Protein AF-A0A4R1PQ19-F1 (afdb_monomer)

Solvent-accessible surface area (backbone atoms only — not comparable to full-atom values): 2812 Å² total; per-residue (Å²): 132,55,74,67,58,50,52,53,51,53,51,53,53,59,71,67,50,57,80,64,49,53,77,78,36,42,72,59,52,49,52,51,52,52,53,52,51,49,53,54,50,51,56,62,74,76,106

Foldseek 3Di:
DDPVVVVVVVVVVVVPDDPVCCVVPVVVVVVVVVVNVVVVVVVVVVD

Radius of gyration: 12.2 Å;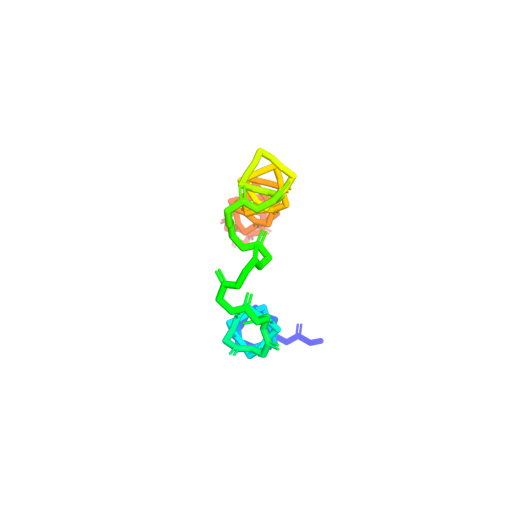 Cα 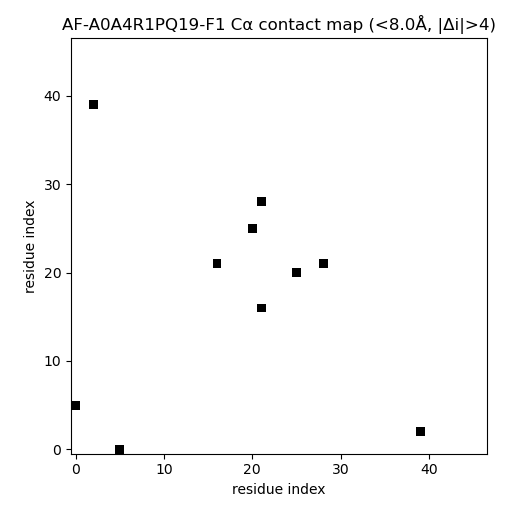contacts (8 Å, |Δi|>4): 5; chains: 1; bounding box: 23×17×34 Å

Sequence (47 aa):
MKAEDWLATVNAVLEALPDSFEKEHANRLQTILDMLGLILLIQRMTR

Organism: NCBI:txid244830

Secondary structure (DSSP, 8-state):
--HHHHHHHHHHHHHTS-HHHHHHHHHHHHHHHHHHHHHHHHHHH--

Mean predicted aligned error: 6.41 Å

pLDDT: mean 78.43, std 6.18, range [53.59, 85.44]

Structure (mmCIF, N/CA/C/O backbone):
data_AF-A0A4R1PQ19-F1
#
_entry.id   AF-A0A4R1PQ19-F1
#
loop_
_atom_site.group_PDB
_atom_site.id
_atom_site.type_symbol
_atom_site.label_atom_id
_atom_site.label_alt_id
_atom_site.label_comp_id
_atom_site.label_asym_id
_atom_site.label_entity_id
_atom_site.label_seq_id
_atom_site.pdbx_PDB_ins_code
_atom_site.Cartn_x
_atom_site.Cartn_y
_atom_site.Cartn_z
_atom_site.occupancy
_atom_site.B_iso_or_equiv
_atom_site.auth_seq_id
_atom_site.auth_comp_id
_atom_site.auth_asym_id
_atom_site.auth_atom_id
_atom_site.pdbx_PDB_model_num
ATOM 1 N N . MET A 1 1 ? 8.194 -8.491 -12.038 1.00 59.12 1 MET A N 1
ATOM 2 C CA . MET A 1 1 ? 6.866 -8.033 -11.586 1.00 59.12 1 MET A CA 1
ATOM 3 C C . MET A 1 1 ? 6.559 -6.739 -12.315 1.00 59.12 1 MET A C 1
ATOM 5 O O . MET A 1 1 ? 7.456 -5.899 -12.374 1.00 59.12 1 MET A O 1
ATOM 9 N N . LYS A 1 2 ? 5.402 -6.605 -12.971 1.00 74.50 2 LYS A N 1
ATOM 10 C CA . LYS A 1 2 ? 5.059 -5.356 -13.673 1.00 74.50 2 LYS A CA 1
ATOM 11 C C . LYS A 1 2 ? 4.643 -4.295 -12.644 1.00 74.50 2 LYS A C 1
ATOM 13 O O . LYS A 1 2 ? 4.228 -4.642 -11.544 1.00 74.50 2 LYS A O 1
ATOM 18 N N . ALA A 1 3 ? 4.756 -3.010 -12.988 1.00 70.44 3 ALA A N 1
ATOM 19 C CA . ALA A 1 3 ? 4.343 -1.913 -12.099 1.00 70.44 3 ALA A CA 1
ATOM 20 C C . ALA A 1 3 ? 2.861 -2.026 -11.679 1.00 70.44 3 ALA A C 1
ATOM 22 O O . ALA A 1 3 ? 2.500 -1.681 -10.560 1.00 70.44 3 ALA A O 1
ATOM 23 N N . GLU A 1 4 ? 2.030 -2.581 -12.56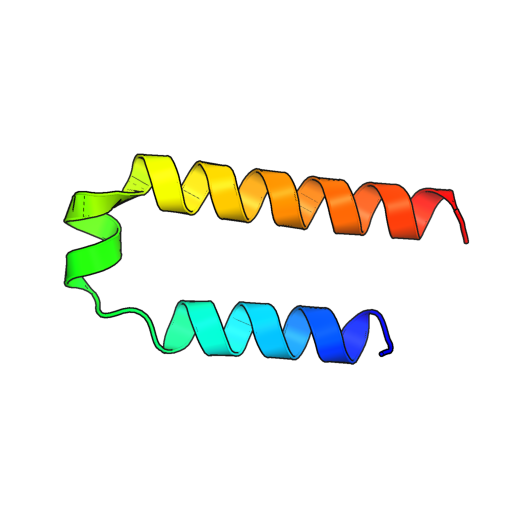1 1.00 75.00 4 GLU A N 1
ATOM 24 C CA . GLU A 1 4 ? 0.613 -2.874 -12.327 1.00 75.00 4 GLU A CA 1
ATOM 25 C C . GLU A 1 4 ? 0.420 -3.943 -11.236 1.00 75.00 4 GLU A C 1
ATOM 27 O O . GLU A 1 4 ? -0.367 -3.745 -10.315 1.00 75.00 4 GLU A O 1
ATOM 32 N N . ASP A 1 5 ? 1.203 -5.028 -11.273 1.00 80.06 5 ASP A N 1
ATOM 33 C CA . ASP A 1 5 ? 1.163 -6.097 -10.262 1.00 80.06 5 ASP A CA 1
ATOM 34 C C . ASP A 1 5 ? 1.628 -5.590 -8.884 1.00 80.06 5 ASP A C 1
ATOM 36 O O . ASP A 1 5 ? 1.111 -5.995 -7.841 1.00 80.06 5 ASP A O 1
ATOM 40 N N . TRP A 1 6 ? 2.609 -4.681 -8.872 1.00 77.44 6 TRP A N 1
ATOM 41 C CA . TRP A 1 6 ? 3.097 -4.037 -7.651 1.00 77.44 6 TRP A CA 1
ATOM 42 C C . TRP A 1 6 ? 2.034 -3.138 -7.016 1.00 77.44 6 TRP A C 1
ATOM 44 O O . TRP A 1 6 ? 1.779 -3.256 -5.820 1.00 77.44 6 TRP A O 1
ATOM 54 N N . LEU A 1 7 ? 1.370 -2.299 -7.815 1.00 76.38 7 LEU A N 1
ATOM 55 C CA . LEU A 1 7 ? 0.265 -1.454 -7.354 1.00 76.38 7 LEU A CA 1
ATOM 56 C C . LEU A 1 7 ? -0.900 -2.278 -6.797 1.00 76.38 7 LEU A C 1
ATOM 58 O O . LEU A 1 7 ? -1.428 -1.950 -5.736 1.00 76.38 7 LEU A O 1
ATOM 62 N N . ALA A 1 8 ? -1.263 -3.371 -7.471 1.00 82.06 8 ALA A N 1
ATOM 63 C CA . ALA A 1 8 ? -2.302 -4.28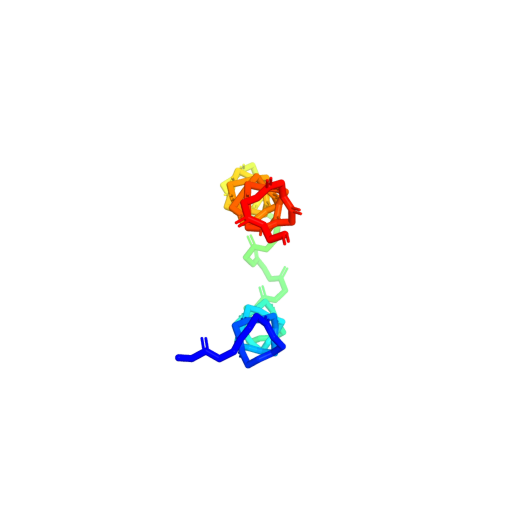0 -6.994 1.00 82.06 8 ALA A CA 1
ATOM 64 C C . ALA A 1 8 ? -1.929 -4.920 -5.646 1.00 82.06 8 ALA A C 1
ATOM 66 O O . ALA A 1 8 ? -2.768 -5.018 -4.754 1.00 82.06 8 ALA A O 1
ATOM 67 N N . THR A 1 9 ? -0.657 -5.292 -5.469 1.00 83.69 9 THR A N 1
ATOM 68 C CA . THR A 1 9 ? -0.152 -5.854 -4.207 1.00 83.69 9 THR A CA 1
ATOM 69 C C . THR A 1 9 ? -0.191 -4.822 -3.079 1.00 83.69 9 THR A C 1
ATOM 71 O O . THR A 1 9 ? -0.624 -5.138 -1.975 1.00 83.69 9 THR A O 1
ATOM 74 N N . VAL A 1 10 ? 0.222 -3.580 -3.348 1.00 81.12 10 VAL A N 1
ATOM 75 C CA . VAL A 1 10 ? 0.174 -2.485 -2.366 1.00 81.12 10 VAL A CA 1
ATOM 76 C C . VAL A 1 10 ? -1.262 -2.204 -1.928 1.00 81.12 10 VAL A C 1
ATOM 78 O O . VAL A 1 10 ? -1.519 -2.149 -0.730 1.00 81.12 10 VAL A O 1
ATOM 81 N N . ASN A 1 11 ? -2.200 -2.086 -2.870 1.00 80.50 11 ASN A N 1
ATOM 82 C CA . ASN A 1 11 ? -3.607 -1.852 -2.539 1.00 80.50 11 ASN A CA 1
ATOM 83 C C . ASN A 1 11 ? -4.201 -3.002 -1.723 1.00 80.50 11 ASN A C 1
ATOM 85 O O . ASN A 1 11 ? -4.854 -2.746 -0.719 1.00 80.50 11 ASN A O 1
ATOM 89 N N . ALA A 1 12 ? -3.912 -4.253 -2.088 1.00 84.38 12 ALA A N 1
ATOM 90 C CA . ALA A 1 12 ? -4.380 -5.412 -1.332 1.00 84.38 12 ALA A CA 1
ATOM 91 C C . ALA A 1 12 ? -3.826 -5.437 0.103 1.00 84.38 12 ALA A C 1
ATOM 93 O O . ALA A 1 12 ? -4.529 -5.826 1.032 1.00 84.38 12 ALA A O 1
ATOM 94 N N . VAL A 1 13 ? -2.575 -5.006 0.303 1.00 82.56 13 VAL A N 1
ATOM 95 C CA . VAL A 1 13 ? -1.988 -4.884 1.644 1.00 82.56 13 VAL A CA 1
ATOM 96 C C . VAL A 1 13 ? -2.675 -3.778 2.439 1.00 82.56 13 VAL A C 1
ATOM 98 O O . VAL A 1 13 ? -2.967 -4.001 3.607 1.00 82.56 13 VAL A O 1
ATOM 101 N N . LEU A 1 14 ? -2.958 -2.625 1.827 1.00 80.12 14 LEU A N 1
ATOM 102 C CA . LEU A 1 14 ? -3.651 -1.514 2.487 1.00 80.12 14 LEU A CA 1
ATOM 103 C C . LEU A 1 14 ? -5.092 -1.880 2.865 1.00 80.12 14 LEU A C 1
ATOM 105 O O . LEU A 1 14 ? -5.504 -1.597 3.983 1.00 80.12 14 LEU A O 1
ATOM 109 N N . GLU A 1 15 ? -5.825 -2.564 1.985 1.00 82.69 15 GLU A N 1
ATOM 110 C CA . GLU A 1 15 ? -7.183 -3.058 2.262 1.00 82.69 15 GLU A CA 1
ATOM 111 C C . GLU A 1 15 ? -7.212 -4.159 3.332 1.00 82.69 15 GLU A C 1
ATOM 113 O O . GLU A 1 15 ? -8.211 -4.326 4.027 1.00 82.69 15 GLU A O 1
ATOM 118 N N . ALA A 1 16 ? -6.122 -4.917 3.478 1.00 85.44 16 ALA A N 1
ATOM 119 C CA . ALA A 1 16 ? -5.993 -5.938 4.512 1.00 85.44 16 ALA A CA 1
ATOM 120 C C . ALA A 1 16 ? -5.613 -5.364 5.889 1.00 85.44 16 ALA A C 1
ATOM 122 O O . ALA A 1 16 ? -5.599 -6.114 6.873 1.00 85.44 16 ALA A O 1
ATOM 123 N N . LEU A 1 17 ? -5.279 -4.071 5.986 1.00 80.12 17 LEU A N 1
ATOM 124 C CA . LEU A 1 17 ? -4.982 -3.447 7.271 1.00 80.12 17 LEU A CA 1
ATOM 125 C C . LEU A 1 17 ? -6.280 -3.235 8.067 1.00 80.12 17 LEU A C 1
ATOM 127 O O . LEU A 1 17 ? -7.272 -2.762 7.521 1.00 80.12 17 LEU A O 1
ATOM 131 N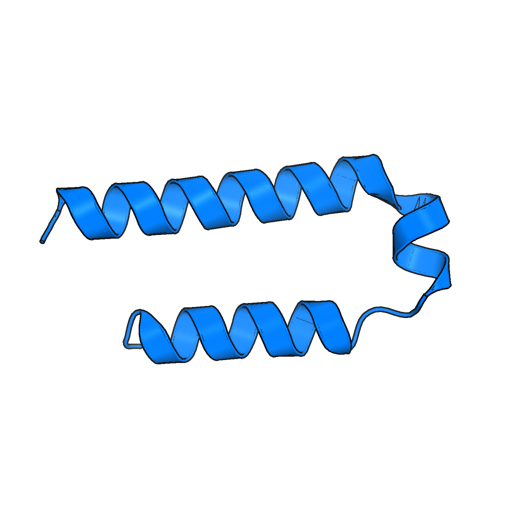 N . PRO A 1 18 ? -6.292 -3.558 9.371 1.00 80.38 18 PRO A N 1
ATOM 132 C CA . PRO A 1 18 ? -7.463 -3.321 10.203 1.00 80.38 18 PRO A CA 1
ATOM 133 C C . PRO A 1 18 ? -7.707 -1.817 10.384 1.00 80.38 18 PRO A C 1
ATOM 135 O O . PRO A 1 18 ? -6.757 -1.056 10.550 1.00 80.38 18 PRO A O 1
ATOM 138 N N . ASP A 1 19 ? -8.972 -1.393 10.462 1.00 76.69 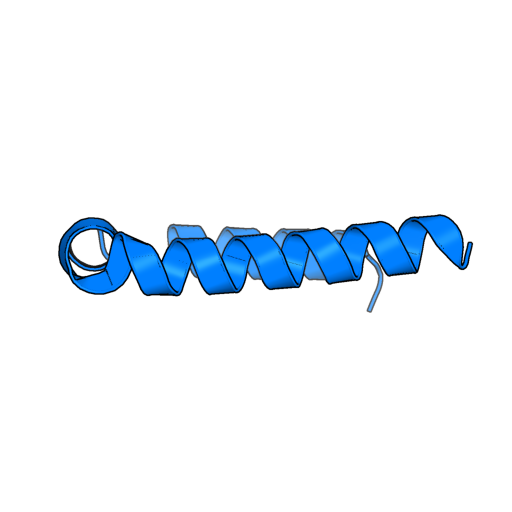19 ASP A N 1
ATOM 139 C CA . ASP A 1 19 ? -9.368 0.026 10.586 1.00 76.69 19 ASP A CA 1
ATOM 140 C C . ASP A 1 19 ? -8.727 0.754 11.789 1.00 76.69 19 ASP A C 1
ATOM 142 O O . ASP A 1 19 ? -8.560 1.976 11.803 1.00 76.69 19 ASP A O 1
ATOM 146 N N . SER A 1 20 ? -8.345 0.012 12.835 1.00 78.62 20 SER A N 1
ATOM 147 C CA . SER A 1 20 ? -7.630 0.553 13.998 1.00 78.62 20 SER A CA 1
ATOM 148 C C . SER A 1 20 ? -6.173 0.923 13.694 1.00 78.62 20 SER A C 1
ATOM 150 O O . SER A 1 20 ? -5.610 1.786 14.369 1.00 78.62 20 SER A O 1
ATOM 152 N N . PHE A 1 21 ? -5.573 0.309 12.672 1.00 75.62 21 PHE A N 1
ATOM 153 C CA . PHE A 1 21 ? -4.188 0.523 12.259 1.00 75.62 21 PHE A CA 1
ATOM 154 C C . PHE A 1 21 ? -3.978 1.933 11.707 1.00 75.62 21 PHE A C 1
ATOM 156 O O . PHE A 1 21 ? -2.969 2.566 12.015 1.00 75.62 21 PHE A O 1
ATOM 163 N N . GLU A 1 22 ? -4.947 2.466 10.957 1.00 69.94 22 GLU A N 1
ATOM 164 C CA . GLU A 1 22 ? -4.879 3.845 10.468 1.00 69.94 22 GLU A CA 1
ATOM 165 C C . GLU A 1 22 ? -4.859 4.844 11.624 1.00 69.94 22 GLU A C 1
ATOM 167 O O . GLU A 1 22 ? -4.070 5.782 11.610 1.00 69.94 22 GLU A O 1
ATOM 172 N N . LYS A 1 23 ? -5.656 4.629 12.677 1.00 73.38 23 LYS A N 1
ATOM 173 C CA . LYS A 1 23 ? -5.676 5.533 13.839 1.00 73.38 23 LYS A CA 1
ATOM 174 C C . LYS A 1 23 ? -4.411 5.452 14.686 1.00 73.38 23 LYS A C 1
ATOM 176 O O . LYS A 1 23 ? -3.950 6.476 15.184 1.00 73.38 23 LYS A O 1
ATOM 181 N N . GLU A 1 24 ? -3.859 4.258 14.862 1.00 81.25 24 GLU A N 1
ATOM 182 C CA . GLU A 1 24 ? -2.710 4.034 15.746 1.00 81.25 24 GLU A CA 1
ATOM 183 C C . GLU A 1 24 ? -1.366 4.298 15.045 1.00 81.25 24 GLU A C 1
ATOM 185 O O . GLU A 1 24 ? -0.364 4.655 15.676 1.00 81.25 24 GLU A O 1
ATOM 190 N N . HIS A 1 25 ? -1.336 4.164 13.718 1.00 81.00 25 HIS A N 1
ATOM 191 C CA . HIS A 1 25 ? -0.120 4.234 12.915 1.00 81.00 25 HIS A CA 1
ATOM 192 C C . HIS A 1 25 ? -0.229 5.153 11.693 1.00 81.00 25 HIS A C 1
ATOM 194 O O . HIS A 1 25 ? 0.631 5.058 10.818 1.00 81.00 25 HIS A O 1
ATOM 200 N N . ALA A 1 26 ? -1.185 6.093 11.665 1.00 77.19 26 ALA A N 1
ATOM 201 C CA . ALA A 1 26 ? -1.386 7.082 10.591 1.00 77.19 26 ALA A CA 1
ATOM 202 C C . ALA A 1 26 ? -0.072 7.636 10.024 1.00 77.19 26 ALA A C 1
ATOM 204 O O . ALA A 1 26 ? 0.158 7.635 8.821 1.00 77.19 26 ALA A O 1
ATOM 205 N N . ASN A 1 27 ? 0.832 8.057 10.911 1.00 79.88 27 ASN A N 1
ATOM 206 C CA . ASN A 1 27 ? 2.090 8.691 10.522 1.00 79.88 27 ASN A CA 1
ATOM 207 C C . ASN A 1 27 ? 3.063 7.708 9.835 1.00 79.88 27 ASN A C 1
ATOM 209 O O . ASN A 1 27 ? 3.756 8.054 8.879 1.00 79.88 27 ASN A O 1
ATOM 213 N N . ARG A 1 28 ? 3.091 6.446 10.290 1.00 81.25 28 ARG A N 1
ATOM 214 C CA . ARG A 1 28 ? 3.894 5.381 9.664 1.00 81.25 28 ARG A CA 1
ATOM 215 C C . ARG A 1 28 ? 3.277 4.933 8.344 1.00 81.25 28 ARG A C 1
ATOM 217 O O . ARG A 1 28 ? 4.013 4.711 7.390 1.00 81.25 28 ARG A O 1
ATOM 224 N N . LEU A 1 29 ? 1.950 4.841 8.284 1.00 82.44 29 LEU A N 1
ATOM 225 C CA . LEU A 1 29 ? 1.221 4.495 7.069 1.00 82.44 29 LEU A CA 1
ATOM 226 C C . LEU A 1 29 ? 1.451 5.546 5.980 1.00 82.44 29 LEU A C 1
ATOM 228 O O . LEU A 1 29 ? 1.829 5.188 4.870 1.00 82.44 29 LEU A O 1
ATOM 232 N N . GLN A 1 30 ? 1.350 6.832 6.328 1.00 80.62 30 GLN A N 1
ATOM 233 C CA . GLN A 1 30 ? 1.664 7.935 5.421 1.00 80.62 30 GLN A CA 1
ATOM 234 C C . GLN A 1 30 ? 3.114 7.861 4.928 1.00 80.62 30 GLN A C 1
ATOM 236 O O . GLN A 1 30 ? 3.359 7.972 3.735 1.00 80.62 30 GLN A O 1
ATOM 241 N N . THR A 1 31 ? 4.068 7.574 5.820 1.00 83.38 31 THR A N 1
ATOM 242 C CA . THR A 1 31 ? 5.483 7.414 5.440 1.00 83.38 31 THR A CA 1
ATOM 243 C C . THR A 1 31 ? 5.677 6.278 4.428 1.00 83.38 31 THR A C 1
ATOM 245 O O . THR A 1 31 ? 6.427 6.420 3.464 1.00 83.38 31 THR A O 1
ATOM 248 N N . ILE A 1 32 ? 4.998 5.144 4.628 1.00 82.94 32 ILE A N 1
ATOM 249 C CA . ILE A 1 32 ? 5.061 4.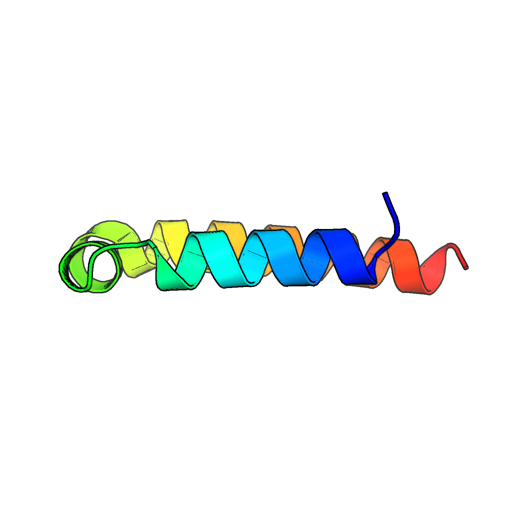000 3.709 1.00 82.94 3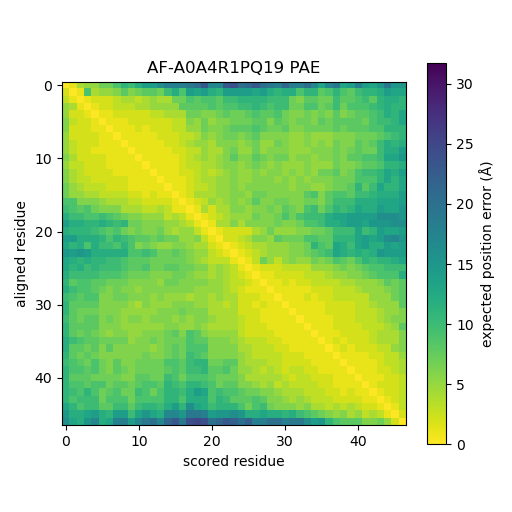2 ILE A CA 1
ATOM 250 C C . ILE A 1 32 ? 4.425 4.362 2.362 1.00 82.94 32 ILE A C 1
ATOM 252 O O . ILE A 1 32 ? 5.016 4.084 1.320 1.00 82.94 32 ILE A O 1
ATOM 256 N N . LEU A 1 33 ? 3.263 5.019 2.370 1.00 81.31 33 LEU A N 1
ATOM 257 C CA . LEU A 1 33 ? 2.590 5.496 1.159 1.00 81.31 33 LEU A CA 1
ATOM 258 C C . LEU A 1 33 ? 3.455 6.495 0.380 1.00 81.31 33 LEU A C 1
ATOM 260 O O . LEU A 1 33 ? 3.579 6.367 -0.837 1.00 81.31 33 LEU A O 1
ATOM 264 N N . ASP A 1 34 ? 4.114 7.426 1.068 1.00 84.56 34 ASP A N 1
ATOM 265 C CA . ASP A 1 34 ? 5.012 8.409 0.458 1.00 84.56 34 ASP A CA 1
ATOM 266 C C . ASP A 1 34 ? 6.230 7.726 -0.185 1.00 84.56 34 ASP A C 1
ATOM 268 O O . ASP A 1 34 ? 6.597 8.038 -1.321 1.00 84.56 34 ASP A O 1
ATOM 272 N N . MET A 1 35 ? 6.831 6.737 0.491 1.00 84.25 35 MET A N 1
ATOM 273 C CA . MET A 1 35 ? 7.928 5.939 -0.073 1.00 84.25 35 MET A CA 1
ATOM 274 C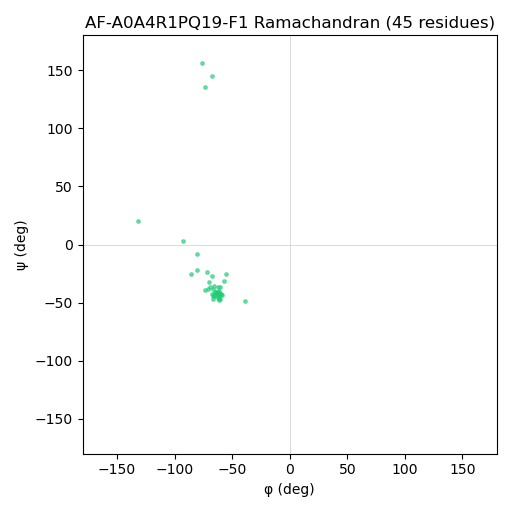 C . MET A 1 35 ? 7.486 5.146 -1.307 1.00 84.25 35 MET A C 1
ATOM 276 O O . MET A 1 35 ? 8.203 5.112 -2.310 1.00 84.25 35 MET A O 1
ATOM 280 N N . LEU A 1 36 ? 6.299 4.536 -1.268 1.00 82.50 36 LEU A N 1
ATOM 281 C CA . LEU A 1 36 ? 5.737 3.810 -2.409 1.00 82.50 36 LEU A CA 1
ATOM 282 C C . LEU A 1 36 ? 5.442 4.755 -3.582 1.00 82.50 36 LEU A C 1
ATOM 284 O O . LEU A 1 36 ? 5.768 4.430 -4.726 1.00 82.50 36 LEU A O 1
ATOM 288 N N . GLY A 1 37 ? 4.917 5.949 -3.301 1.00 81.75 37 GLY A N 1
ATOM 289 C CA . GLY A 1 37 ? 4.713 7.011 -4.286 1.00 81.75 37 GLY A CA 1
ATOM 290 C C . GLY A 1 37 ? 6.016 7.470 -4.945 1.00 81.75 37 GLY A C 1
ATOM 291 O O . GLY A 1 37 ? 6.075 7.610 -6.169 1.00 81.75 37 GLY A O 1
ATOM 292 N N . LEU A 1 38 ? 7.089 7.632 -4.166 1.00 83.75 38 LEU A N 1
ATOM 293 C CA . LEU A 1 38 ? 8.419 7.970 -4.683 1.00 83.75 38 LEU A CA 1
ATOM 294 C C . LEU A 1 38 ? 8.983 6.872 -5.592 1.00 83.75 38 LEU A C 1
ATOM 296 O O . LEU A 1 38 ? 9.526 7.178 -6.654 1.00 83.75 38 LEU A O 1
ATOM 300 N N . ILE A 1 39 ? 8.821 5.600 -5.223 1.00 81.50 39 ILE A N 1
ATOM 301 C CA . ILE A 1 39 ? 9.266 4.465 -6.048 1.00 81.50 39 ILE A CA 1
ATOM 302 C C . ILE A 1 39 ? 8.534 4.458 -7.397 1.00 81.50 39 ILE A C 1
ATOM 304 O O . ILE A 1 39 ? 9.167 4.270 -8.439 1.00 81.50 39 ILE A O 1
ATOM 308 N N . LEU A 1 40 ? 7.224 4.715 -7.400 1.00 78.06 40 LEU A N 1
ATOM 309 C CA . LEU A 1 40 ? 6.428 4.812 -8.628 1.00 78.06 40 LEU A CA 1
ATOM 310 C C . LEU A 1 40 ? 6.864 5.992 -9.506 1.00 78.06 40 LEU A C 1
ATOM 312 O O . LEU A 1 40 ? 6.970 5.849 -10.726 1.00 78.06 40 LEU A O 1
ATOM 316 N N . LEU A 1 41 ? 7.159 7.143 -8.897 1.00 81.38 41 LEU A N 1
ATOM 317 C CA . LEU A 1 41 ? 7.702 8.309 -9.600 1.00 81.38 41 LEU A CA 1
ATOM 318 C C . LEU A 1 41 ? 9.050 7.999 -10.256 1.00 81.38 41 LEU A C 1
ATOM 320 O O . LEU A 1 41 ? 9.239 8.294 -11.436 1.00 81.38 41 LEU A O 1
ATOM 324 N N . ILE A 1 42 ? 9.965 7.356 -9.527 1.00 80.94 42 ILE A N 1
ATOM 325 C CA . ILE A 1 42 ? 11.279 6.960 -10.050 1.00 80.94 42 ILE A CA 1
ATOM 326 C C . ILE A 1 42 ? 11.119 5.981 -11.216 1.00 80.94 42 ILE A C 1
ATOM 328 O O . ILE A 1 42 ? 11.744 6.180 -12.258 1.00 80.94 42 ILE A O 1
ATOM 332 N N . GLN A 1 43 ? 10.250 4.973 -11.084 1.00 73.69 43 GLN A N 1
ATOM 333 C CA . GLN A 1 43 ? 9.956 4.028 -12.168 1.00 73.69 43 GLN A CA 1
ATOM 334 C C . GLN A 1 43 ? 9.383 4.718 -13.408 1.00 73.69 43 GLN A C 1
ATOM 336 O O . GLN A 1 43 ? 9.707 4.322 -14.524 1.00 73.69 43 GLN A O 1
ATOM 341 N N . ARG A 1 44 ? 8.557 5.755 -13.233 1.00 74.81 44 ARG A N 1
ATOM 342 C CA . ARG A 1 44 ? 8.020 6.546 -14.347 1.00 74.81 44 ARG A CA 1
ATOM 343 C C . ARG A 1 44 ? 9.086 7.402 -15.035 1.00 74.81 44 ARG A C 1
ATOM 345 O O . ARG A 1 44 ? 8.966 7.625 -16.229 1.00 74.81 44 ARG A O 1
ATOM 352 N N . MET A 1 45 ? 10.097 7.883 -14.310 1.00 76.50 45 MET A N 1
ATOM 353 C CA . MET A 1 45 ? 11.201 8.668 -14.888 1.00 76.50 45 MET A CA 1
ATOM 354 C C . MET A 1 45 ? 12.287 7.815 -15.556 1.00 76.50 45 MET A C 1
ATOM 356 O O . MET A 1 45 ? 13.047 8.330 -16.369 1.00 76.50 45 MET A O 1
ATOM 360 N N . THR A 1 46 ? 12.402 6.535 -15.193 1.00 67.19 46 THR A N 1
ATOM 361 C CA . THR A 1 46 ? 13.396 5.601 -15.762 1.00 67.19 46 THR A CA 1
ATOM 362 C C . THR A 1 46 ? 12.870 4.800 -16.958 1.00 67.19 46 THR A C 1
ATOM 364 O O . THR A 1 46 ? 13.593 3.953 -17.484 1.00 67.19 46 THR A O 1
ATOM 367 N N . ARG A 1 47 ? 11.634 5.060 -17.395 1.00 53.59 47 ARG A N 1
ATOM 368 C CA . ARG A 1 47 ? 10.970 4.431 -18.542 1.00 53.59 47 ARG A CA 1
ATOM 369 C C . ARG A 1 47 ? 10.734 5.454 -19.642 1.00 53.59 47 ARG A C 1
ATOM 371 O O . ARG A 1 47 ? 10.824 5.040 -20.816 1.00 53.59 47 ARG A O 1
#